Protein AF-A0A957N3K8-F1 (afdb_monomer_lite)

Radius of gyration: 14.85 Å; chains: 1; bounding box: 37×29×44 Å

Structure (mmCIF, N/CA/C/O backbone):
data_AF-A0A957N3K8-F1
#
_entry.id   AF-A0A957N3K8-F1
#
loop_
_atom_site.group_PDB
_atom_site.id
_atom_site.type_symbol
_atom_site.label_atom_id
_atom_site.label_alt_id
_atom_site.label_comp_id
_atom_site.label_asym_id
_atom_site.label_entity_id
_atom_site.label_seq_id
_atom_site.pdbx_PDB_ins_code
_atom_site.Cartn_x
_atom_site.Cartn_y
_atom_site.Cartn_z
_atom_site.occupancy
_atom_site.B_iso_or_equiv
_atom_site.auth_seq_id
_atom_site.auth_comp_id
_atom_site.auth_asym_id
_atom_site.auth_atom_id
_atom_site.pdbx_PDB_model_num
ATOM 1 N N . MET A 1 1 ? -15.164 14.650 -6.674 1.00 53.12 1 MET A N 1
ATOM 2 C CA . MET A 1 1 ? -14.044 14.206 -5.826 1.00 53.12 1 MET A CA 1
ATOM 3 C C . MET A 1 1 ? -13.725 12.808 -6.290 1.00 53.12 1 MET A C 1
ATOM 5 O O . MET A 1 1 ? -14.663 12.032 -6.419 1.00 53.12 1 MET A O 1
ATOM 9 N N . SER A 1 2 ? -12.483 12.540 -6.669 1.00 63.84 2 SER A N 1
ATOM 10 C CA . SER A 1 2 ? -12.064 11.173 -6.971 1.00 63.84 2 SER A CA 1
ATOM 11 C C . SER A 1 2 ? -11.991 10.415 -5.650 1.00 63.84 2 SER A C 1
ATOM 13 O O . SER A 1 2 ? -11.447 10.941 -4.681 1.00 63.84 2 SER A O 1
ATOM 15 N N . ASP A 1 3 ? -12.601 9.237 -5.586 1.00 81.44 3 ASP A N 1
ATOM 16 C CA . ASP A 1 3 ? -12.515 8.393 -4.399 1.00 81.44 3 ASP A CA 1
ATOM 17 C C . ASP A 1 3 ? -11.164 7.668 -4.385 1.00 81.44 3 ASP A C 1
ATOM 19 O O . ASP A 1 3 ? -10.635 7.298 -5.435 1.00 81.44 3 ASP A O 1
ATOM 23 N N . PHE A 1 4 ? -10.608 7.431 -3.196 1.00 86.50 4 PHE A N 1
ATOM 24 C CA . PHE A 1 4 ? -9.442 6.564 -3.050 1.00 86.50 4 PHE A CA 1
ATOM 25 C C . PHE A 1 4 ? -9.870 5.117 -3.338 1.00 86.50 4 PHE A C 1
ATOM 27 O O . PHE A 1 4 ? -10.680 4.543 -2.606 1.00 86.50 4 PHE A O 1
ATOM 34 N N . VAL A 1 5 ? -9.324 4.520 -4.399 1.00 88.81 5 VAL A N 1
ATOM 35 C CA . VAL A 1 5 ? -9.630 3.154 -4.834 1.00 88.81 5 VAL A CA 1
ATOM 36 C C . VAL A 1 5 ? -8.354 2.319 -4.949 1.00 88.81 5 VAL A C 1
ATOM 38 O O . VAL A 1 5 ? -7.365 2.764 -5.528 1.00 88.81 5 VAL A O 1
ATOM 41 N N . ILE A 1 6 ? -8.384 1.082 -4.444 1.00 88.94 6 ILE A N 1
ATOM 42 C CA . ILE A 1 6 ? -7.324 0.080 -4.639 1.00 88.94 6 ILE A CA 1
ATOM 43 C C . ILE A 1 6 ? -7.928 -1.211 -5.167 1.00 88.94 6 ILE A C 1
ATOM 45 O O . ILE A 1 6 ? -8.739 -1.851 -4.492 1.00 88.94 6 ILE A O 1
ATOM 49 N N . ASP A 1 7 ? -7.474 -1.638 -6.344 1.00 89.12 7 ASP A N 1
ATOM 50 C CA . ASP A 1 7 ? -7.925 -2.873 -6.986 1.00 89.12 7 ASP A CA 1
ATOM 51 C C . ASP A 1 7 ? -9.462 -2.945 -7.087 1.00 89.12 7 ASP A C 1
ATOM 53 O O . ASP A 1 7 ? -10.073 -3.983 -6.838 1.00 89.12 7 ASP A O 1
ATOM 57 N N . GLY A 1 8 ? -10.095 -1.799 -7.367 1.00 86.38 8 GLY A N 1
ATOM 58 C CA . GLY A 1 8 ? -11.554 -1.639 -7.409 1.00 86.38 8 GLY A CA 1
ATOM 59 C C . GLY A 1 8 ? -12.260 -1.501 -6.050 1.00 86.38 8 GLY A C 1
ATOM 60 O O . GLY A 1 8 ? -13.470 -1.290 -6.030 1.00 86.38 8 GLY A O 1
ATOM 61 N N . ASN A 1 9 ? -11.548 -1.581 -4.921 1.00 87.94 9 ASN A N 1
ATOM 62 C CA . ASN A 1 9 ? -12.123 -1.370 -3.590 1.00 87.94 9 ASN A CA 1
ATOM 63 C C . ASN A 1 9 ? -11.999 0.095 -3.178 1.00 87.94 9 ASN A C 1
ATOM 65 O O . ASN A 1 9 ? -10.884 0.605 -3.051 1.00 87.94 9 ASN A O 1
ATOM 69 N N . THR A 1 10 ? -13.126 0.751 -2.908 1.00 89.50 10 THR A N 1
ATOM 70 C CA . THR A 1 10 ? -13.134 2.080 -2.290 1.00 89.50 10 THR A CA 1
ATOM 71 C C . THR A 1 10 ? -12.589 1.991 -0.868 1.00 89.50 10 THR A C 1
ATOM 73 O O . THR A 1 10 ? -13.084 1.214 -0.048 1.00 89.50 10 THR A O 1
ATOM 76 N N . VAL A 1 11 ? -11.572 2.794 -0.572 1.00 86.31 11 VAL A N 1
ATOM 77 C CA . VAL A 1 11 ? -10.994 2.935 0.764 1.00 86.31 11 VAL A CA 1
ATOM 78 C C . VAL A 1 11 ? -11.880 3.902 1.559 1.00 86.31 11 VAL A C 1
ATOM 80 O O . VAL A 1 11 ? -12.012 5.061 1.164 1.00 86.31 11 VAL A O 1
ATOM 83 N N . PRO A 1 12 ? -12.526 3.467 2.656 1.00 83.25 12 PRO A N 1
ATOM 84 C CA . PRO A 1 12 ? -13.433 4.330 3.403 1.00 83.25 12 PRO A CA 1
ATOM 85 C C . PRO A 1 12 ? -12.738 5.553 4.022 1.00 83.25 12 PRO A C 1
ATOM 87 O O . PRO A 1 12 ? -11.577 5.514 4.428 1.00 83.25 12 PRO A O 1
ATOM 90 N N . SER A 1 13 ? -13.484 6.652 4.132 1.00 78.88 13 SER A N 1
ATOM 91 C CA . SER A 1 13 ? -13.096 7.823 4.926 1.00 78.88 13 SER A CA 1
ATOM 92 C C . SER A 1 13 ? -13.381 7.565 6.417 1.00 78.88 13 SER A C 1
ATOM 94 O O . SER A 1 13 ? -14.399 6.939 6.723 1.00 78.88 13 SER A O 1
ATOM 96 N N . PRO A 1 14 ? -12.528 8.017 7.358 1.00 74.81 14 PRO A N 1
ATOM 97 C CA . PRO A 1 14 ? -11.350 8.864 7.163 1.00 74.81 14 PRO A CA 1
ATOM 98 C C . PRO A 1 14 ? -10.051 8.087 6.915 1.00 74.81 14 PRO A C 1
ATOM 100 O O . PRO A 1 14 ? -9.014 8.719 6.763 1.00 74.81 14 PRO A O 1
ATOM 103 N N . MET A 1 15 ? -10.073 6.750 6.848 1.00 75.88 15 MET A N 1
ATOM 104 C CA . MET A 1 15 ? -8.873 5.921 6.635 1.00 75.88 15 MET A CA 1
ATOM 105 C C . MET A 1 15 ? -8.097 6.309 5.370 1.00 75.88 15 MET A C 1
ATOM 107 O O . MET A 1 15 ? -6.868 6.253 5.358 1.00 75.88 15 MET A O 1
ATOM 111 N N . ALA A 1 16 ? -8.806 6.761 4.335 1.00 71.00 16 ALA A N 1
ATOM 112 C CA . ALA A 1 16 ? -8.218 7.334 3.131 1.00 71.00 16 ALA A CA 1
ATOM 113 C C . ALA A 1 16 ? -7.346 8.588 3.369 1.00 71.00 16 ALA A C 1
ATOM 115 O O . ALA A 1 16 ? -6.481 8.886 2.555 1.00 71.00 16 ALA A O 1
ATOM 116 N N . LEU A 1 17 ? -7.585 9.317 4.463 1.00 71.50 17 LEU A N 1
ATOM 117 C CA . LEU A 1 17 ? -7.065 10.662 4.735 1.00 71.50 17 LEU A CA 1
ATOM 118 C C . LEU A 1 17 ? -6.179 10.741 5.991 1.00 71.50 17 LEU A C 1
ATOM 120 O O . LEU A 1 17 ? -5.545 11.765 6.226 1.00 71.50 17 LEU A O 1
ATOM 124 N N . THR A 1 18 ? -6.149 9.701 6.828 1.00 75.50 18 THR A N 1
ATOM 125 C CA . THR A 1 18 ? -5.427 9.701 8.118 1.00 75.50 18 THR A CA 1
ATOM 126 C C . THR A 1 18 ? -4.067 9.004 8.075 1.00 75.50 18 THR A C 1
ATOM 128 O O . THR A 1 18 ? -3.331 9.044 9.060 1.00 75.50 18 THR A O 1
ATOM 131 N N . GLY A 1 19 ? -3.729 8.354 6.959 1.00 72.25 19 GLY A N 1
ATOM 132 C CA . GLY A 1 19 ? -2.432 7.717 6.738 1.00 72.25 19 GLY A CA 1
ATOM 133 C C . GLY A 1 19 ? -1.503 8.592 5.909 1.00 72.25 19 GLY A C 1
ATOM 134 O O . GLY A 1 19 ? -1.948 9.316 5.024 1.00 72.25 19 GLY A O 1
ATOM 135 N N . HIS A 1 20 ? -0.200 8.486 6.155 1.00 75.19 20 HIS A N 1
ATOM 136 C CA . HIS A 1 20 ? 0.804 9.075 5.280 1.00 75.19 20 HIS A CA 1
ATOM 137 C C . HIS A 1 20 ? 1.105 8.115 4.130 1.00 75.19 20 HIS A C 1
ATOM 139 O O . HIS A 1 20 ? 1.523 6.972 4.361 1.00 75.19 20 HIS A O 1
ATOM 145 N N . PHE A 1 21 ? 0.908 8.589 2.903 1.00 74.19 21 PHE A N 1
ATOM 146 C CA . PHE A 1 21 ? 1.265 7.876 1.687 1.00 74.19 21 PHE A CA 1
ATOM 147 C C . PHE A 1 21 ? 2.611 8.375 1.170 1.00 74.19 21 PHE A C 1
ATOM 149 O O . PHE A 1 21 ? 2.829 9.575 1.052 1.00 74.19 21 PHE A O 1
ATOM 156 N N . VAL A 1 22 ? 3.516 7.448 0.861 1.00 69.81 22 VAL A N 1
ATOM 157 C CA . VAL A 1 22 ? 4.726 7.762 0.095 1.00 69.81 22 VAL A CA 1
ATOM 158 C C . VAL A 1 22 ? 4.694 6.899 -1.157 1.00 69.81 22 VAL A C 1
ATOM 160 O O . VAL A 1 22 ? 4.939 5.690 -1.053 1.00 69.81 22 VAL A O 1
ATOM 163 N N . PRO A 1 23 ? 4.376 7.470 -2.330 1.00 67.25 23 PRO A N 1
ATOM 164 C CA . PRO A 1 23 ? 4.603 6.763 -3.570 1.00 67.25 23 PRO A CA 1
ATOM 165 C C . PRO A 1 23 ? 6.113 6.595 -3.747 1.00 67.25 23 PRO A C 1
ATOM 167 O O . PRO A 1 23 ? 6.847 7.566 -3.912 1.00 67.25 23 PRO A O 1
ATOM 170 N N . GLU A 1 24 ? 6.595 5.358 -3.699 1.00 78.56 24 GLU A N 1
ATOM 171 C CA . GLU A 1 24 ? 7.992 5.066 -4.010 1.00 78.56 24 GLU A CA 1
ATOM 172 C C . GLU A 1 24 ? 8.121 4.842 -5.516 1.00 78.56 24 GLU A C 1
ATOM 174 O O . GLU A 1 24 ? 7.465 3.951 -6.075 1.00 78.56 24 GLU A O 1
ATOM 179 N N . ASP A 1 25 ? 8.979 5.628 -6.172 1.00 75.88 25 ASP A N 1
ATOM 180 C CA . ASP A 1 25 ? 9.302 5.417 -7.579 1.00 75.88 25 ASP A CA 1
ATOM 181 C C . ASP A 1 25 ? 9.792 3.987 -7.829 1.00 75.88 25 ASP A C 1
ATOM 183 O O . ASP A 1 25 ? 10.470 3.395 -6.977 1.00 75.88 25 ASP A O 1
ATOM 187 N N . PRO A 1 26 ? 9.462 3.400 -8.994 1.00 79.06 26 PRO A N 1
ATOM 188 C CA . PRO A 1 26 ? 9.938 2.070 -9.310 1.00 79.06 26 PRO A CA 1
ATOM 189 C C . PRO A 1 26 ? 11.474 2.056 -9.311 1.00 79.06 26 PRO A C 1
ATOM 191 O O . PRO A 1 26 ? 12.097 2.913 -9.945 1.00 79.06 26 PRO A O 1
ATOM 194 N N . PRO A 1 27 ? 12.115 1.092 -8.630 1.00 80.56 27 PRO A N 1
ATOM 195 C CA . PRO A 1 27 ? 13.567 1.050 -8.565 1.00 80.56 27 PRO A CA 1
ATOM 196 C C . PRO A 1 27 ? 14.165 0.831 -9.954 1.00 80.56 27 PRO A C 1
ATOM 198 O O . PRO A 1 27 ? 13.607 0.109 -10.781 1.00 80.56 27 PRO A O 1
ATOM 201 N N . ILE A 1 28 ? 15.344 1.399 -10.191 1.00 85.50 28 ILE A N 1
ATOM 202 C CA . ILE A 1 28 ? 16.145 1.086 -11.374 1.00 85.50 28 ILE A CA 1
ATOM 203 C C . ILE A 1 28 ? 16.693 -0.336 -11.201 1.00 85.50 28 ILE A C 1
ATOM 205 O O . ILE A 1 28 ? 17.401 -0.620 -10.236 1.00 85.50 28 ILE A O 1
ATOM 209 N N . ILE A 1 29 ? 16.339 -1.237 -12.116 1.00 88.62 29 ILE A N 1
ATOM 210 C CA . ILE A 1 29 ? 16.712 -2.660 -12.071 1.00 88.62 29 ILE A CA 1
ATOM 211 C C . ILE A 1 29 ? 17.870 -3.001 -13.007 1.00 88.62 29 ILE A C 1
ATOM 213 O O . ILE A 1 29 ? 18.533 -4.017 -12.813 1.00 88.62 29 ILE A O 1
ATOM 217 N N . ALA A 1 30 ? 18.115 -2.174 -14.022 1.00 88.88 30 ALA A N 1
ATOM 218 C CA . ALA A 1 30 ? 19.227 -2.332 -14.948 1.00 88.88 30 ALA A CA 1
ATOM 219 C C . ALA A 1 30 ? 19.557 -0.999 -15.630 1.00 88.88 30 ALA A C 1
ATOM 221 O O . ALA A 1 30 ? 18.855 -0.005 -15.459 1.00 88.88 30 ALA A O 1
ATOM 222 N N . THR A 1 31 ? 20.599 -1.008 -16.453 1.00 92.62 31 THR A N 1
ATOM 223 C CA . THR A 1 31 ? 20.932 0.071 -17.384 1.00 92.62 31 THR A CA 1
ATOM 224 C C . THR A 1 31 ? 21.015 -0.540 -18.779 1.00 92.62 31 THR A C 1
ATOM 226 O O . THR A 1 31 ? 21.591 -1.618 -18.939 1.00 92.62 31 THR A O 1
ATOM 229 N N . ASN A 1 32 ? 20.397 0.085 -19.781 1.00 91.38 32 ASN A N 1
ATOM 230 C CA . ASN A 1 32 ? 20.413 -0.427 -21.150 1.00 91.38 32 ASN A CA 1
ATOM 231 C C . ASN A 1 32 ? 21.773 -0.167 -21.841 1.00 91.38 32 ASN A C 1
ATOM 233 O O . ASN A 1 32 ? 22.658 0.482 -21.283 1.00 91.38 32 ASN A O 1
ATOM 237 N N . GLY A 1 33 ? 21.937 -0.656 -23.077 1.00 87.06 33 GLY A N 1
ATOM 238 C CA . GLY A 1 33 ? 23.180 -0.507 -23.852 1.00 87.06 33 GLY A CA 1
ATOM 239 C C . GLY A 1 33 ? 23.565 0.934 -24.222 1.00 87.06 33 GLY A C 1
ATOM 240 O O . GLY A 1 33 ? 24.670 1.156 -24.705 1.00 87.06 33 GLY A O 1
ATOM 241 N N . GLU A 1 34 ? 22.684 1.904 -23.976 1.00 91.25 34 GLU A N 1
ATOM 242 C CA . GLU A 1 34 ? 22.901 3.337 -24.211 1.00 91.25 34 GLU A CA 1
ATOM 243 C C . GLU A 1 34 ? 23.180 4.107 -22.909 1.00 91.25 34 GLU A C 1
ATOM 245 O O . GLU A 1 34 ? 23.370 5.319 -22.938 1.00 91.25 34 GLU A O 1
ATOM 250 N N . GLY A 1 35 ? 23.203 3.424 -21.758 1.00 89.31 35 GLY A N 1
ATOM 251 C CA . GLY A 1 35 ? 23.384 4.062 -20.453 1.00 89.31 35 GLY A CA 1
ATOM 252 C C . GLY A 1 35 ? 22.089 4.567 -19.803 1.00 89.31 35 GLY A C 1
ATOM 253 O O . GLY A 1 35 ? 22.152 5.149 -18.722 1.00 89.31 35 GLY A O 1
ATOM 254 N N . ASN A 1 36 ? 20.920 4.326 -20.406 1.00 91.44 36 ASN A N 1
ATOM 255 C CA . ASN A 1 36 ? 19.633 4.747 -19.849 1.00 91.44 36 ASN A CA 1
ATOM 256 C C . ASN A 1 36 ? 19.150 3.774 -18.757 1.00 91.44 36 ASN A C 1
ATOM 258 O O . ASN A 1 36 ? 19.253 2.553 -18.937 1.00 91.44 36 ASN A O 1
ATOM 262 N N . PRO A 1 37 ? 18.596 4.274 -17.636 1.00 87.88 37 PRO A N 1
ATOM 263 C CA . PRO A 1 37 ? 18.084 3.424 -16.571 1.00 87.88 37 PRO A CA 1
ATOM 264 C C . PRO A 1 37 ? 16.841 2.655 -17.027 1.00 87.88 37 PRO A C 1
ATOM 266 O O . PRO A 1 37 ? 15.906 3.210 -17.600 1.00 87.88 37 PRO A O 1
ATOM 269 N N . VAL A 1 38 ? 16.817 1.362 -16.727 1.00 85.88 38 VAL A N 1
ATOM 270 C CA . VAL A 1 38 ? 15.653 0.491 -16.871 1.00 85.88 38 VAL A CA 1
ATOM 271 C 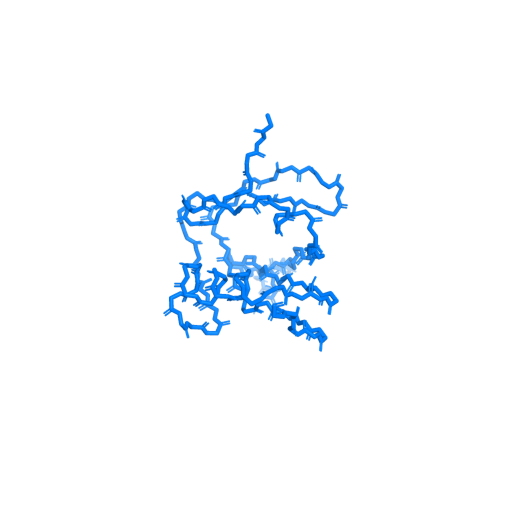C . VAL A 1 38 ? 14.975 0.421 -15.512 1.00 85.88 38 VAL A C 1
ATOM 273 O O . VAL A 1 38 ? 15.519 -0.151 -14.567 1.00 85.88 38 VAL A O 1
ATOM 276 N N . VAL A 1 39 ? 13.798 1.027 -15.407 1.00 83.75 39 VAL A N 1
ATOM 277 C CA . VAL A 1 39 ? 12.992 1.053 -14.182 1.00 83.75 39 VAL A CA 1
ATOM 278 C C . VAL A 1 39 ? 12.128 -0.201 -14.066 1.00 83.75 39 VAL A C 1
ATOM 280 O O . VAL A 1 39 ? 11.693 -0.773 -15.068 1.00 83.75 39 VAL A O 1
ATOM 283 N N . ALA A 1 40 ? 11.879 -0.650 -12.838 1.00 74.62 40 ALA A N 1
ATOM 284 C CA . ALA A 1 40 ? 10.900 -1.692 -12.572 1.00 74.62 40 ALA A CA 1
ATOM 285 C C . ALA A 1 40 ? 9.506 -1.253 -13.043 1.00 74.62 40 ALA A C 1
ATOM 287 O O . ALA A 1 40 ? 9.172 -0.074 -13.067 1.00 74.62 40 ALA A O 1
ATOM 288 N N . THR A 1 41 ? 8.656 -2.218 -13.383 1.00 72.44 41 THR A N 1
ATOM 289 C CA . THR A 1 41 ? 7.308 -1.933 -13.899 1.00 72.44 41 THR A CA 1
ATOM 290 C C . THR A 1 41 ? 6.323 -1.508 -12.806 1.00 72.44 41 THR A C 1
ATOM 292 O O . THR A 1 41 ? 5.288 -0.927 -13.107 1.00 72.44 41 THR A O 1
ATOM 295 N N . LEU A 1 42 ? 6.611 -1.821 -11.538 1.00 77.56 42 LEU A N 1
ATOM 296 C CA . LEU A 1 42 ? 5.660 -1.675 -10.436 1.00 77.56 42 LEU A CA 1
ATOM 297 C C . LEU A 1 42 ? 6.084 -0.572 -9.473 1.00 77.56 42 LEU A C 1
ATOM 299 O O . LEU A 1 42 ? 7.152 -0.658 -8.862 1.00 77.56 42 LEU A O 1
ATOM 303 N N . ARG A 1 43 ? 5.195 0.403 -9.274 1.00 81.75 43 ARG A N 1
ATOM 304 C CA . ARG A 1 43 ? 5.314 1.387 -8.197 1.00 81.75 43 ARG A CA 1
ATOM 305 C C . ARG A 1 43 ? 4.981 0.726 -6.863 1.00 81.75 43 ARG A C 1
ATOM 307 O O . ARG A 1 43 ? 4.079 -0.115 -6.798 1.00 81.75 43 ARG A O 1
ATOM 314 N N . LYS A 1 44 ? 5.709 1.067 -5.802 1.00 85.50 44 LYS A N 1
ATOM 315 C CA . LYS A 1 44 ? 5.458 0.522 -4.464 1.00 85.50 44 LYS A CA 1
ATOM 316 C C . LYS A 1 44 ? 4.667 1.536 -3.645 1.00 85.50 44 LYS A C 1
ATOM 318 O O . LYS A 1 44 ? 5.022 2.706 -3.578 1.00 85.50 44 LYS A O 1
ATOM 323 N N . ALA A 1 45 ? 3.598 1.053 -3.027 1.00 84.31 45 ALA A N 1
ATOM 324 C CA . ALA A 1 45 ? 2.693 1.832 -2.205 1.00 84.31 45 ALA A CA 1
ATOM 325 C C . ALA A 1 45 ? 2.799 1.347 -0.754 1.00 84.31 45 ALA A C 1
ATOM 327 O O . ALA A 1 45 ? 2.415 0.215 -0.435 1.00 84.31 45 ALA A O 1
ATOM 328 N N . THR A 1 46 ? 3.351 2.197 0.110 1.00 85.44 46 THR A N 1
ATOM 329 C CA . THR A 1 46 ? 3.441 1.955 1.553 1.00 85.44 46 THR A CA 1
ATOM 330 C C . THR A 1 46 ? 2.667 3.053 2.267 1.00 85.44 46 THR A C 1
ATOM 332 O O . THR A 1 46 ? 2.958 4.232 2.078 1.00 85.44 46 THR A O 1
ATOM 335 N N . TRP A 1 47 ? 1.714 2.667 3.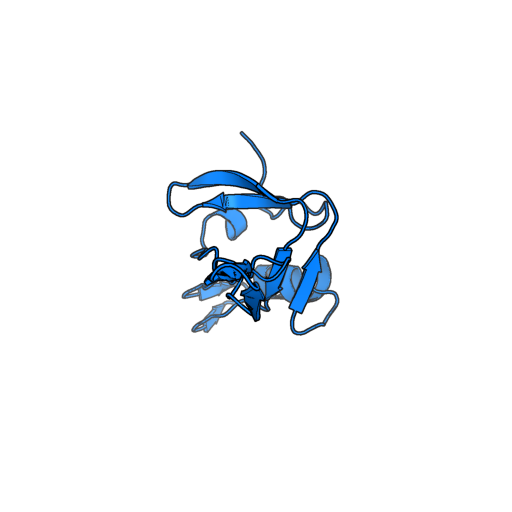112 1.00 84.56 47 TRP A N 1
ATOM 336 C CA . TRP A 1 47 ? 1.057 3.606 4.012 1.00 84.56 47 TRP A CA 1
ATOM 337 C C . TRP A 1 47 ? 1.542 3.418 5.436 1.00 84.56 47 TRP A C 1
ATOM 339 O O . TRP A 1 47 ? 1.672 2.287 5.916 1.00 84.56 47 TRP A O 1
ATOM 349 N N . THR A 1 48 ? 1.758 4.548 6.098 1.00 86.81 48 THR A N 1
ATOM 350 C CA . THR A 1 48 ? 2.153 4.606 7.500 1.00 86.81 48 THR A CA 1
ATOM 351 C C . THR A 1 48 ? 1.106 5.367 8.300 1.00 86.81 48 THR A C 1
ATOM 353 O O . THR A 1 48 ? 0.705 6.461 7.912 1.00 86.81 48 THR A O 1
ATOM 356 N N . TRP A 1 49 ? 0.708 4.818 9.442 1.00 86.31 49 TRP A N 1
ATOM 357 C CA . TRP A 1 49 ? -0.129 5.499 10.428 1.00 86.31 49 TRP A CA 1
ATOM 358 C C . TRP A 1 49 ? 0.619 5.603 11.750 1.00 86.31 49 TRP A C 1
ATOM 360 O O . TRP A 1 49 ? 1.347 4.696 12.135 1.00 86.31 49 TRP A O 1
ATOM 370 N N . GLU A 1 50 ? 0.418 6.673 12.507 1.00 87.06 50 GLU A N 1
ATOM 371 C CA . GLU A 1 50 ? 0.857 6.659 13.906 1.00 87.06 50 GLU A CA 1
ATOM 372 C C . GLU A 1 50 ? -0.035 5.709 14.722 1.00 87.06 50 GLU A C 1
ATOM 374 O O . GLU A 1 50 ? 0.442 4.836 15.450 1.00 87.06 50 GLU A O 1
ATOM 379 N N . ARG A 1 51 ? -1.348 5.836 14.521 1.00 86.88 51 ARG A N 1
ATOM 380 C CA . ARG A 1 51 ? -2.395 5.042 15.160 1.00 86.88 51 ARG A CA 1
ATOM 381 C C . ARG A 1 51 ? -3.322 4.507 14.085 1.00 86.88 51 ARG A C 1
ATOM 383 O O . ARG A 1 51 ? -3.842 5.282 13.285 1.00 86.88 51 ARG A O 1
ATOM 390 N N . LEU A 1 52 ? -3.505 3.194 14.063 1.00 88.69 52 LEU A N 1
ATOM 391 C CA . LEU A 1 52 ? -4.388 2.524 13.116 1.00 88.69 52 LEU A CA 1
ATOM 392 C C . LEU A 1 52 ? -5.504 1.826 13.888 1.00 88.69 52 LEU A C 1
ATOM 394 O O . LEU A 1 52 ? -5.221 1.043 14.794 1.00 88.69 52 LEU A O 1
ATOM 398 N N . SER A 1 53 ? -6.762 2.090 13.541 1.00 90.12 53 SER A N 1
ATOM 399 C CA . SER A 1 53 ? -7.872 1.373 14.170 1.00 90.12 53 SER A CA 1
ATOM 400 C C . SER A 1 53 ? -7.842 -0.112 13.787 1.00 90.12 53 SER A C 1
ATOM 402 O O . SER A 1 53 ? -7.367 -0.489 12.707 1.00 90.12 53 SER A O 1
ATOM 404 N N . LEU A 1 54 ? -8.370 -0.981 14.650 1.00 90.00 54 LEU A N 1
ATOM 405 C CA . LEU A 1 54 ? -8.455 -2.412 14.362 1.00 90.00 54 LEU A CA 1
ATOM 406 C C . LEU A 1 54 ? -9.270 -2.688 13.088 1.00 90.00 54 LEU A C 1
ATOM 408 O O . LEU A 1 54 ? -8.892 -3.563 12.307 1.00 90.00 54 LEU A O 1
ATOM 412 N N . SER A 1 55 ? -10.345 -1.931 12.850 1.00 89.69 55 SER A N 1
ATOM 413 C CA . SER A 1 55 ? -11.158 -2.042 11.634 1.00 89.69 55 SER A CA 1
ATOM 414 C C . SER A 1 55 ? -10.380 -1.668 10.375 1.00 89.69 55 SER A C 1
ATOM 416 O O . SER A 1 55 ? -10.457 -2.387 9.379 1.00 89.69 55 SER A O 1
ATOM 418 N N . ASP A 1 56 ? -9.576 -0.605 10.425 1.00 88.81 56 ASP A N 1
ATOM 419 C CA . ASP A 1 56 ? -8.756 -0.182 9.285 1.00 88.81 56 ASP A CA 1
ATOM 420 C C . ASP A 1 56 ? -7.658 -1.209 9.006 1.00 88.81 56 ASP A C 1
ATOM 422 O O 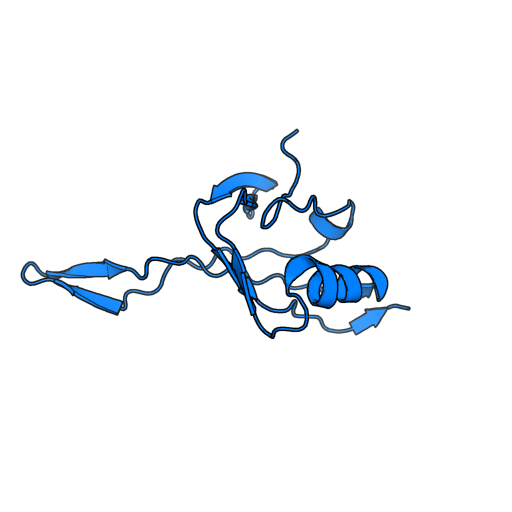. ASP A 1 56 ? -7.425 -1.610 7.863 1.00 88.81 56 ASP A O 1
ATOM 426 N N . TYR A 1 57 ? -7.022 -1.722 10.061 1.00 89.12 57 TYR A N 1
ATOM 427 C CA . TYR A 1 57 ? -6.043 -2.794 9.933 1.00 89.12 57 TYR A CA 1
ATOM 428 C C . TYR A 1 57 ? -6.652 -4.058 9.307 1.00 89.12 57 TYR A C 1
ATOM 430 O O . TYR A 1 57 ? -6.033 -4.684 8.438 1.00 89.12 57 TYR A O 1
ATOM 438 N N . GLN A 1 58 ? -7.864 -4.441 9.717 1.00 91.38 58 GLN A N 1
ATOM 439 C CA . GLN A 1 58 ? -8.586 -5.571 9.132 1.00 91.38 58 GLN A CA 1
ATOM 440 C C . GLN A 1 58 ? -8.944 -5.316 7.669 1.00 91.38 58 GLN A C 1
ATOM 442 O O . GLN A 1 58 ? -8.722 -6.201 6.847 1.00 91.38 58 GLN A O 1
ATOM 447 N N . PHE A 1 59 ? -9.399 -4.113 7.315 1.00 89.75 59 PHE A N 1
ATOM 448 C CA . PHE A 1 59 ? -9.660 -3.752 5.923 1.00 89.75 59 PHE A CA 1
ATOM 449 C C . PHE A 1 59 ? -8.402 -3.909 5.058 1.00 89.75 59 PHE A C 1
ATOM 451 O O . PHE A 1 59 ? -8.423 -4.609 4.044 1.00 89.75 59 PHE A O 1
ATOM 458 N N . TRP A 1 60 ? -7.271 -3.338 5.479 1.00 87.94 60 TRP A N 1
ATOM 459 C CA . TRP A 1 60 ? -6.021 -3.458 4.727 1.00 87.94 60 TRP A CA 1
ATOM 460 C C . TRP A 1 60 ? -5.565 -4.907 4.603 1.00 87.94 60 TRP A C 1
ATOM 462 O O . TRP A 1 60 ? -5.232 -5.376 3.517 1.00 87.94 60 TRP A O 1
ATOM 472 N N . THR A 1 61 ? -5.547 -5.641 5.711 1.00 90.69 61 THR A N 1
ATOM 473 C CA . THR A 1 61 ? -4.988 -6.994 5.710 1.00 90.69 6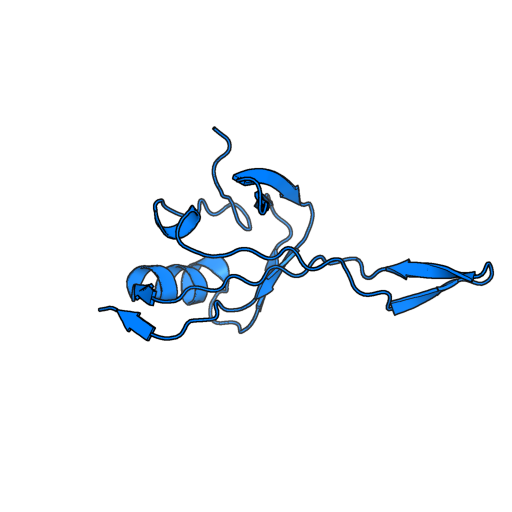1 THR A CA 1
ATOM 474 C C . THR A 1 61 ? -5.903 -8.027 5.070 1.00 90.69 61 THR A C 1
ATOM 476 O O . THR A 1 61 ? -5.391 -8.934 4.422 1.00 90.69 61 THR A O 1
ATOM 479 N N . GLN A 1 62 ? -7.222 -7.905 5.205 1.00 92.69 62 GLN A N 1
ATOM 480 C CA . GLN A 1 62 ? -8.181 -8.905 4.730 1.00 92.69 62 GLN A CA 1
ATOM 481 C C . GLN A 1 62 ? -8.802 -8.517 3.387 1.00 92.69 62 GLN A C 1
ATOM 483 O O . GLN A 1 62 ? -8.817 -9.346 2.481 1.00 92.69 62 GLN A O 1
ATOM 488 N N . THR A 1 63 ? -9.256 -7.271 3.231 1.00 89.00 63 THR A N 1
ATOM 489 C CA . THR A 1 63 ? -9.935 -6.810 2.010 1.00 89.00 63 THR A CA 1
ATOM 490 C C . THR A 1 63 ? -8.933 -6.468 0.916 1.00 89.00 63 THR A C 1
ATOM 492 O O . THR A 1 63 ? -8.994 -7.023 -0.179 1.00 89.00 63 THR A O 1
ATOM 495 N N . VAL A 1 64 ? -7.968 -5.593 1.211 1.00 88.19 64 VAL A N 1
ATOM 496 C CA . VAL A 1 64 ? -7.004 -5.139 0.197 1.00 88.19 64 VAL A CA 1
ATOM 497 C C . VAL A 1 64 ? -5.986 -6.236 -0.107 1.00 88.19 64 VAL A C 1
ATOM 499 O O . VAL A 1 64 ? -5.782 -6.583 -1.269 1.00 88.19 64 VAL A O 1
ATOM 502 N N . LEU A 1 65 ? -5.364 -6.812 0.926 1.00 91.31 65 LEU A N 1
ATOM 503 C CA . LEU A 1 65 ? -4.230 -7.730 0.774 1.00 91.31 65 LEU A CA 1
ATOM 504 C C . LEU A 1 65 ? -4.599 -9.219 0.754 1.00 91.31 65 LEU A C 1
ATOM 506 O O . LEU A 1 65 ? -3.738 -10.037 0.429 1.00 91.31 65 LEU A O 1
ATOM 510 N N . GLY A 1 66 ? -5.826 -9.601 1.122 1.00 90.38 66 GLY A N 1
ATOM 511 C CA . GLY A 1 66 ? -6.236 -11.012 1.159 1.00 90.38 66 GLY A CA 1
ATOM 512 C C . GLY A 1 66 ? -5.378 -11.892 2.084 1.00 90.38 66 GLY A C 1
ATOM 513 O O . GLY A 1 66 ? -5.137 -13.058 1.784 1.00 90.38 66 GLY A O 1
ATOM 514 N N . GLY A 1 67 ? -4.847 -11.331 3.173 1.00 90.38 67 GLY A N 1
ATOM 515 C CA . GLY A 1 67 ? -3.974 -12.004 4.142 1.00 90.38 67 GLY A CA 1
ATOM 516 C C . GLY A 1 67 ? -2.481 -12.002 3.789 1.00 90.38 67 GLY A C 1
ATOM 517 O O . GLY A 1 67 ? -1.661 -12.454 4.591 1.00 90.38 67 GLY A O 1
ATOM 518 N N . ALA A 1 68 ? -2.096 -11.482 2.621 1.00 91.50 68 ALA A N 1
ATOM 519 C CA . ALA A 1 68 ? -0.701 -11.421 2.199 1.00 91.50 68 ALA A CA 1
ATOM 520 C C . ALA A 1 68 ? 0.066 -10.242 2.834 1.00 91.50 68 ALA A C 1
ATOM 522 O O . ALA A 1 68 ? -0.504 -9.267 3.321 1.00 91.50 68 ALA A O 1
ATOM 523 N N .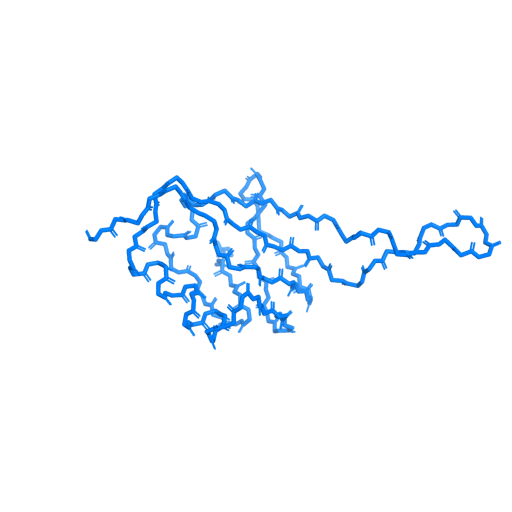 ARG A 1 69 ? 1.407 -10.304 2.801 1.00 87.56 69 ARG A N 1
ATOM 524 C CA . ARG A 1 69 ? 2.272 -9.174 3.212 1.00 87.56 69 ARG A CA 1
ATOM 525 C C . ARG A 1 69 ? 2.262 -8.016 2.212 1.00 87.56 69 ARG A C 1
ATOM 527 O O . ARG A 1 69 ? 2.640 -6.902 2.565 1.00 87.56 69 ARG A O 1
ATOM 534 N N . TYR A 1 70 ? 1.913 -8.306 0.967 1.00 91.25 70 TYR A N 1
ATOM 535 C CA . TYR A 1 70 ? 1.742 -7.342 -0.106 1.00 91.25 70 TYR A CA 1
ATOM 536 C C . TYR A 1 70 ? 0.812 -7.941 -1.164 1.00 91.25 70 TYR A C 1
ATOM 538 O O . TYR A 1 70 ? 0.695 -9.166 -1.254 1.00 91.25 70 TYR A O 1
ATOM 546 N N . LYS A 1 71 ? 0.217 -7.089 -1.996 1.00 91.69 71 LYS A N 1
ATOM 547 C CA . LYS A 1 71 ? -0.548 -7.485 -3.181 1.00 91.69 71 LYS A CA 1
ATOM 548 C C . LYS A 1 71 ? -0.133 -6.618 -4.361 1.00 91.69 71 LYS A C 1
ATOM 550 O O . LYS A 1 71 ? 0.110 -5.426 -4.200 1.00 91.69 71 LYS A O 1
ATOM 555 N N . VAL A 1 72 ? -0.018 -7.227 -5.537 1.00 91.38 72 VAL A N 1
ATOM 556 C CA . VAL A 1 72 ? 0.088 -6.473 -6.789 1.00 91.38 72 VAL A CA 1
ATOM 557 C C . VAL A 1 72 ? -1.331 -6.235 -7.284 1.00 91.38 72 VAL A C 1
ATOM 559 O O . VAL A 1 72 ? -2.041 -7.185 -7.608 1.00 91.38 72 VAL A O 1
ATOM 562 N N . CYS A 1 73 ? -1.745 -4.978 -7.280 1.00 89.06 73 CYS A N 1
ATOM 563 C CA . CYS A 1 73 ? -3.047 -4.532 -7.746 1.00 89.06 73 CYS A CA 1
ATOM 564 C C . CYS A 1 73 ? -2.912 -4.136 -9.218 1.00 89.06 73 CYS A C 1
ATOM 566 O O . CYS A 1 73 ? -1.965 -3.443 -9.602 1.00 89.06 73 CYS A O 1
ATOM 568 N N . THR A 1 74 ? -3.822 -4.639 -10.046 1.00 88.56 74 THR A N 1
ATOM 569 C CA . THR A 1 74 ? -3.828 -4.416 -11.508 1.00 88.56 74 THR A CA 1
ATOM 570 C C . THR A 1 74 ? -5.184 -3.927 -12.013 1.00 88.56 74 THR A C 1
ATOM 572 O O . THR A 1 74 ? -5.316 -3.619 -13.194 1.00 88.56 74 THR A O 1
ATOM 575 N N . GLY A 1 75 ? -6.192 -3.845 -11.133 1.00 83.75 75 GLY A N 1
ATOM 576 C CA . GLY A 1 75 ? -7.459 -3.179 -11.420 1.00 83.75 75 GLY A CA 1
ATOM 577 C C . GLY A 1 75 ? -7.352 -1.653 -11.352 1.00 83.75 75 GLY A C 1
ATOM 578 O O . GLY A 1 75 ? -6.269 -1.083 -11.450 1.00 83.75 75 GLY A O 1
ATOM 579 N N . THR A 1 76 ? -8.487 -0.983 -11.149 1.00 87.44 76 THR A N 1
ATOM 580 C CA . THR A 1 76 ? -8.533 0.468 -10.926 1.00 87.44 76 THR A CA 1
ATOM 581 C C . THR A 1 76 ? -7.829 0.825 -9.619 1.00 87.44 76 THR A C 1
ATOM 583 O O . THR A 1 76 ? -8.217 0.326 -8.559 1.00 87.44 76 THR A O 1
ATOM 586 N N . ASN A 1 77 ? -6.817 1.690 -9.698 1.00 87.94 77 ASN A N 1
ATOM 587 C CA . ASN A 1 77 ? -6.114 2.227 -8.539 1.00 87.94 77 ASN A CA 1
ATOM 588 C C . ASN A 1 77 ? -6.063 3.751 -8.660 1.00 87.94 77 ASN A C 1
ATOM 590 O O . ASN A 1 77 ? -5.378 4.254 -9.545 1.00 87.94 77 ASN A O 1
ATOM 594 N N . THR A 1 78 ? -6.750 4.454 -7.766 1.00 88.81 78 THR A N 1
ATOM 595 C CA . THR A 1 78 ? -6.778 5.921 -7.694 1.00 88.81 78 THR A CA 1
ATOM 596 C C . THR A 1 78 ? -6.302 6.311 -6.304 1.00 88.81 78 THR A C 1
ATOM 598 O O . THR A 1 78 ? -6.996 6.035 -5.327 1.00 88.81 78 THR A O 1
ATOM 601 N N . LEU A 1 79 ? -5.091 6.853 -6.190 1.00 83.69 79 LEU A N 1
ATOM 602 C CA . LEU A 1 79 ? -4.405 7.061 -4.913 1.00 83.69 79 LEU A CA 1
ATOM 603 C C . LEU A 1 79 ? -4.187 8.558 -4.675 1.00 83.69 79 LEU A C 1
ATOM 605 O O . LEU A 1 79 ? -3.850 9.254 -5.632 1.00 83.69 79 LEU A O 1
ATOM 609 N N . PRO A 1 80 ? -4.330 9.045 -3.430 1.00 79.44 80 PRO A N 1
ATOM 610 C CA . PRO A 1 80 ? -3.907 10.395 -3.092 1.00 79.44 80 PRO A CA 1
ATOM 611 C C . PRO A 1 80 ? -2.373 10.495 -3.131 1.00 79.44 80 PRO A C 1
ATOM 613 O O . PRO A 1 80 ? -1.702 9.564 -2.689 1.00 79.44 80 PRO A O 1
ATOM 616 N N . ASP A 1 81 ? -1.823 11.598 -3.627 1.00 72.62 81 ASP A N 1
ATOM 617 C CA . ASP A 1 81 ? -0.416 11.975 -3.481 1.00 72.62 81 ASP A CA 1
ATOM 618 C C . ASP A 1 81 ? -0.176 12.774 -2.181 1.00 72.62 81 ASP A C 1
ATOM 620 O O . ASP A 1 81 ? -1.068 12.928 -1.338 1.00 72.62 81 ASP A O 1
ATOM 624 N N . ASP A 1 82 ? 1.053 13.248 -1.983 1.00 66.62 82 ASP A N 1
ATOM 625 C CA . ASP A 1 82 ? 1.460 14.058 -0.831 1.00 66.62 82 ASP A CA 1
ATOM 626 C C . ASP A 1 82 ? 0.817 15.457 -0.796 1.00 66.62 82 ASP A C 1
ATOM 628 O O . ASP A 1 82 ? 0.751 16.076 0.269 1.00 66.62 82 ASP A O 1
ATOM 632 N N . GLU A 1 83 ? 0.258 15.919 -1.915 1.00 72.38 83 GLU A N 1
ATOM 633 C CA . GLU A 1 83 ? -0.513 17.160 -2.033 1.00 72.38 83 GLU A CA 1
ATOM 634 C C . GLU A 1 83 ? -2.037 16.935 -1.908 1.00 72.38 83 GLU A C 1
ATOM 636 O O . GLU A 1 83 ? -2.816 17.886 -2.007 1.00 72.38 83 GLU A O 1
ATOM 641 N N . GLN A 1 84 ? -2.479 15.699 -1.631 1.00 70.06 84 GLN A N 1
ATOM 642 C CA . GLN A 1 84 ? -3.886 15.258 -1.643 1.00 70.06 84 GLN A CA 1
ATOM 643 C C . GLN A 1 84 ? -4.579 15.374 -3.013 1.00 70.06 84 GLN A C 1
ATOM 645 O O . GLN A 1 84 ? -5.814 15.366 -3.094 1.00 70.06 84 GLN A O 1
ATOM 650 N N . SER A 1 85 ? -3.810 15.446 -4.094 1.00 80.50 85 SER A N 1
ATOM 651 C CA . SER A 1 85 ? -4.316 15.219 -5.446 1.00 80.50 85 SER A CA 1
ATOM 652 C C . SER A 1 85 ? -4.461 13.720 -5.692 1.00 80.50 85 SER A C 1
ATOM 654 O O . SER A 1 85 ? -3.798 12.911 -5.056 1.00 80.50 85 SER A O 1
ATOM 656 N N . PHE A 1 86 ? -5.365 13.321 -6.586 1.00 84.19 86 PHE A N 1
ATOM 657 C CA . PHE A 1 86 ? -5.609 11.908 -6.881 1.00 84.19 86 PHE A CA 1
ATOM 658 C C . PHE A 1 86 ? -5.039 11.535 -8.244 1.00 84.19 86 PHE A C 1
ATOM 660 O O . PHE A 1 86 ? -5.454 12.108 -9.251 1.00 84.19 86 PHE A O 1
ATOM 667 N N . ASP A 1 87 ? -4.171 10.526 -8.254 1.00 84.44 87 ASP A N 1
ATOM 668 C CA . ASP A 1 87 ? -3.549 9.970 -9.453 1.00 84.44 87 ASP A CA 1
ATOM 669 C C . ASP A 1 87 ? -4.015 8.538 -9.723 1.00 84.44 87 ASP A C 1
ATOM 671 O O . ASP A 1 87 ? -4.185 7.728 -8.804 1.00 84.44 87 ASP A O 1
ATOM 675 N N . ASP A 1 88 ? -4.153 8.210 -11.008 1.00 87.12 88 ASP A N 1
ATOM 676 C CA . ASP A 1 88 ? -4.513 6.874 -11.471 1.00 87.12 88 ASP A CA 1
ATOM 677 C C . ASP A 1 88 ? -3.276 6.041 -11.823 1.00 87.12 88 ASP A C 1
ATOM 679 O O . ASP A 1 88 ? -2.401 6.452 -12.588 1.00 87.12 88 ASP A O 1
ATOM 683 N N . TYR A 1 89 ? -3.241 4.807 -11.320 1.00 82.88 89 TYR A N 1
ATOM 684 C CA . TYR A 1 89 ? -2.148 3.867 -11.538 1.00 82.88 89 TYR A CA 1
ATOM 685 C C . TYR A 1 89 ? -2.647 2.560 -12.157 1.00 82.88 89 TYR A C 1
ATOM 687 O O . TYR A 1 89 ? -3.530 1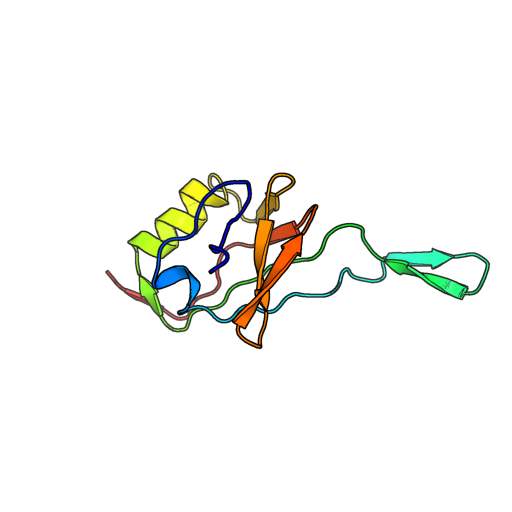.885 -11.624 1.00 82.88 89 TYR A O 1
ATOM 695 N N . SER A 1 90 ? -2.017 2.148 -13.260 1.00 84.12 90 SER A N 1
ATOM 696 C CA . SER A 1 90 ? -2.339 0.896 -13.961 1.00 84.12 90 SER A CA 1
ATOM 697 C C . SER A 1 90 ? -1.892 -0.355 -13.201 1.00 84.12 90 SER A C 1
ATOM 699 O O . SER A 1 90 ? -2.541 -1.395 -13.281 1.00 84.12 90 SER A O 1
ATOM 701 N N . SER A 1 91 ? -0.794 -0.273 -12.444 1.00 85.56 91 SER A N 1
ATOM 702 C CA . SER A 1 91 ? -0.413 -1.321 -11.504 1.00 85.56 91 SER A CA 1
ATOM 703 C C . SER A 1 91 ? 0.447 -0.796 -10.363 1.00 85.56 91 SER A C 1
ATOM 705 O O . SER A 1 91 ? 1.384 -0.023 -10.569 1.00 85.56 91 SER A O 1
ATOM 707 N N . ILE A 1 92 ? 0.141 -1.258 -9.152 1.00 87.25 92 ILE A N 1
ATOM 708 C CA . ILE A 1 92 ? 0.863 -0.901 -7.931 1.00 87.25 92 ILE A CA 1
ATOM 709 C C . ILE A 1 92 ? 1.093 -2.131 -7.062 1.00 87.25 92 ILE A C 1
ATOM 711 O O . ILE A 1 92 ? 0.283 -3.056 -7.013 1.00 87.25 92 ILE A O 1
ATOM 715 N N . LYS A 1 93 ? 2.197 -2.132 -6.324 1.00 90.12 93 LYS A N 1
ATOM 716 C CA . LYS A 1 93 ? 2.457 -3.093 -5.257 1.00 90.12 93 LYS A CA 1
ATOM 717 C C . LYS A 1 93 ? 2.079 -2.461 -3.925 1.00 90.12 93 LYS A C 1
ATOM 719 O O . LYS A 1 93 ? 2.848 -1.676 -3.373 1.00 90.12 93 LYS A O 1
ATOM 724 N N . VAL A 1 94 ? 0.921 -2.838 -3.400 1.00 89.69 94 VAL A N 1
ATOM 725 C CA . VAL A 1 94 ? 0.445 -2.404 -2.086 1.00 89.69 94 VAL A CA 1
ATOM 726 C C . VAL A 1 94 ? 1.099 -3.255 -1.011 1.00 89.69 94 VAL A C 1
ATOM 728 O O . VAL A 1 94 ? 0.992 -4.483 -1.020 1.00 89.69 94 VAL A O 1
ATOM 731 N N . MET A 1 95 ? 1.788 -2.603 -0.085 1.00 90.81 95 MET A N 1
ATOM 732 C CA . MET A 1 95 ? 2.420 -3.241 1.063 1.00 90.81 95 MET A CA 1
ATOM 733 C C . MET A 1 95 ? 1.476 -3.260 2.263 1.00 90.81 95 MET A C 1
ATOM 735 O O . MET A 1 95 ? 0.583 -2.424 2.388 1.00 90.81 95 MET A O 1
ATOM 739 N N . LYS A 1 96 ? 1.705 -4.198 3.187 1.00 89.44 96 LYS A N 1
ATOM 740 C CA . LYS A 1 96 ? 1.067 -4.164 4.503 1.00 89.44 96 LYS A CA 1
ATOM 741 C C . LYS A 1 96 ? 1.303 -2.802 5.180 1.00 89.44 96 LYS A C 1
ATOM 743 O O . LYS A 1 96 ? 2.450 -2.351 5.180 1.00 89.44 96 LYS A O 1
ATOM 748 N N . PRO A 1 97 ? 0.261 -2.191 5.776 1.00 88.31 97 PRO A N 1
ATOM 749 C CA . PRO A 1 97 ? 0.386 -0.929 6.493 1.00 88.31 97 PRO A CA 1
ATOM 750 C C . PRO A 1 97 ? 1.422 -1.019 7.620 1.00 88.31 97 PRO A C 1
ATOM 752 O O . PRO A 1 97 ? 1.504 -2.037 8.320 1.00 88.31 97 PRO A O 1
ATOM 755 N N . THR A 1 98 ? 2.187 0.051 7.814 1.00 89.44 98 THR A N 1
ATOM 756 C CA . THR A 1 98 ? 3.061 0.249 8.977 1.00 89.44 98 THR A CA 1
ATOM 757 C C . THR A 1 98 ? 2.351 1.125 10.003 1.00 89.44 98 THR A C 1
ATOM 759 O O . THR A 1 98 ? 1.655 2.075 9.652 1.00 89.44 98 THR A O 1
ATOM 762 N N . PHE A 1 99 ? 2.498 0.799 11.286 1.00 90.00 99 PHE A N 1
ATOM 763 C CA . PHE A 1 99 ? 1.884 1.566 12.366 1.00 90.00 99 PHE A CA 1
ATOM 764 C C . PHE A 1 99 ? 2.703 1.499 13.650 1.00 90.00 99 PHE A C 1
ATOM 766 O O . PHE A 1 99 ? 3.414 0.516 13.873 1.00 90.00 99 PHE A O 1
ATOM 773 N N . ALA A 1 100 ? 2.590 2.525 14.498 1.00 88.94 100 ALA A N 1
ATOM 774 C CA . ALA A 1 100 ? 3.181 2.494 15.835 1.00 88.94 100 ALA A CA 1
ATOM 775 C C . ALA A 1 100 ? 2.256 1.784 16.837 1.00 88.94 100 ALA A C 1
ATOM 777 O O . ALA A 1 100 ? 2.728 0.973 17.634 1.00 88.94 100 ALA A O 1
ATOM 778 N N . PHE A 1 101 ? 0.942 2.026 16.756 1.00 88.62 101 PHE A N 1
ATOM 779 C CA . PHE A 1 101 ? -0.051 1.435 17.659 1.00 88.62 101 PHE A CA 1
ATOM 780 C C . PHE A 1 101 ? -1.328 1.015 16.919 1.00 88.62 101 PHE A C 1
ATOM 782 O O . PHE A 1 101 ? -1.760 1.691 15.985 1.00 88.62 101 PHE A O 1
ATOM 789 N N . ILE A 1 102 ? -1.938 -0.090 17.366 1.00 89.56 102 ILE A N 1
ATOM 790 C CA . ILE A 1 102 ? -3.320 -0.442 17.009 1.00 89.56 102 ILE A CA 1
ATOM 791 C C . ILE A 1 102 ? -4.239 0.080 18.110 1.00 89.56 102 ILE A C 1
ATOM 793 O O . ILE A 1 102 ? -4.019 -0.225 19.284 1.00 89.56 102 ILE A O 1
ATOM 797 N N . GLU A 1 103 ? -5.263 0.834 17.725 1.00 87.94 103 GLU A N 1
ATOM 798 C CA . GLU A 1 103 ? -6.355 1.242 18.613 1.00 87.94 103 GLU A CA 1
ATOM 799 C C . GLU A 1 103 ? -7.561 0.310 18.416 1.00 87.94 103 GLU A C 1
ATOM 801 O O . GLU A 1 103 ? -7.886 -0.070 17.288 1.00 87.94 103 GLU A O 1
ATOM 806 N N . ASN A 1 104 ? -8.184 -0.094 19.527 1.00 76.38 104 ASN A N 1
ATOM 807 C CA . ASN A 1 104 ? -9.370 -0.958 19.548 1.00 76.38 104 ASN A CA 1
ATOM 808 C C . ASN A 1 104 ? -10.660 -0.143 19.535 1.00 76.38 104 ASN A C 1
ATOM 810 O O . ASN A 1 104 ? -10.699 0.882 20.251 1.00 76.38 104 ASN A O 1
#

Secondary structure (DSSP, 8-state):
----EETTEEPPTTHHHHSEEEEEPPPEEEE-TTS-EEE-S-EEEEEEEEEEEHHHHHIIIIIISTTSSEEEE-S-EEEE-TTS-EEEES-EEEEPPEEEEEE-

Foldseek 3Di:
DDFADFLNDGQDPPLLPQWDKDWAFFDQPDADPVRHTDGDPAIEIEIEHQEAEPVNLCCCCCVRVVNDQKDKRQHWGWHQDPVRDTDTDRIYIYGRYHYNYYDD

Sequence (104 aa):
MSDFVIDGNTVPSPMALTGHFVPEDPPIIATNGEGNPVVATLRKATWTWERLSLSDYQFWTQTVLGGARYKVCTGTNTLPDDEQSFDDYSSIKVMKPTFAFIEN

pLDDT: mean 84.23, std 7.44, range [53.12, 92.69]